Protein AF-W7PQY9-F1 (afdb_monomer)

Mean predicted aligned error: 4.0 Å

Solvent-accessible surface area (backbone atoms only — not comparable to full-atom values): 6663 Å² total; per-residue (Å²): 63,34,59,45,90,79,43,91,59,65,62,54,45,50,51,50,42,50,53,36,43,73,76,68,44,89,75,56,76,51,96,60,82,69,58,74,88,49,49,48,58,50,38,62,77,67,66,49,77,54,47,39,40,24,25,70,43,82,67,60,65,65,48,58,61,48,48,46,38,55,46,25,76,64,34,99,38,57,28,33,30,30,24,49,25,26,67,75,47,37,85,67,34,72,93,42,68,45,41,72,35,28,54,52,61,74,58,18,50,54,46,49,53,53,52,65,72,75,110

Secondary structure (DSSP, 8-state):
-EE-TT-S-THHHHHHHHHHHHTT-------S---GGGHHHHHHHHT-S-EEEE-SS---HHIIIIIHHHHHHH-SS-EEEESHHHHHHGGGSTTSSEEEEES-HHHHHHHHHHHHHH-

Structure (mmCIF, N/CA/C/O backbone):
data_AF-W7PQY9-F1
#
_entry.id   AF-W7PQY9-F1
#
loop_
_atom_site.group_PDB
_atom_site.id
_atom_site.type_symbol
_atom_site.label_atom_id
_atom_site.label_alt_id
_atom_site.label_comp_id
_atom_site.label_asym_id
_atom_site.label_entity_id
_atom_site.label_seq_id
_atom_site.pdbx_PDB_ins_code
_atom_site.Cartn_x
_atom_site.Cartn_y
_atom_site.Cartn_z
_atom_site.occupancy
_atom_site.B_iso_or_equiv
_atom_site.auth_seq_id
_atom_site.auth_comp_id
_atom_site.auth_asym_id
_atom_site.auth_atom_id
_atom_site.pdbx_PDB_model_num
ATOM 1 N N . MET A 1 1 ? -0.380 7.381 2.690 1.00 91.06 1 MET A N 1
ATOM 2 C CA . MET A 1 1 ? -0.075 7.113 1.271 1.00 91.06 1 MET A CA 1
ATOM 3 C C . MET A 1 1 ? 1.294 7.683 0.971 1.00 91.06 1 MET A C 1
ATOM 5 O O . MET A 1 1 ? 1.559 8.811 1.366 1.00 91.06 1 MET A O 1
ATOM 9 N N . SER A 1 2 ? 2.150 6.907 0.312 1.00 91.50 2 SER A N 1
ATOM 10 C CA . SER A 1 2 ? 3.502 7.327 -0.074 1.00 91.50 2 SER A CA 1
ATOM 11 C C . SER A 1 2 ? 3.824 6.841 -1.480 1.00 91.50 2 SER A C 1
ATOM 13 O O . SER A 1 2 ? 3.357 5.775 -1.884 1.00 91.50 2 SER A O 1
ATOM 15 N N . ALA A 1 3 ? 4.639 7.596 -2.212 1.00 90.31 3 ALA A N 1
ATOM 16 C CA . ALA A 1 3 ? 5.233 7.102 -3.449 1.00 90.31 3 ALA A CA 1
ATOM 17 C C . ALA A 1 3 ? 6.366 6.110 -3.143 1.00 90.31 3 ALA A C 1
ATOM 19 O O . ALA A 1 3 ? 6.989 6.184 -2.077 1.00 90.31 3 ALA A O 1
ATOM 20 N N . LEU A 1 4 ? 6.628 5.187 -4.071 1.00 89.25 4 LEU A N 1
ATOM 21 C CA . LEU A 1 4 ? 7.844 4.372 -4.042 1.00 89.25 4 LEU A CA 1
ATOM 22 C C . LEU A 1 4 ? 9.067 5.204 -4.470 1.00 89.25 4 LEU A C 1
ATOM 24 O O . LEU A 1 4 ? 8.909 6.204 -5.172 1.00 89.25 4 LEU A O 1
ATOM 28 N N . PRO A 1 5 ? 10.287 4.823 -4.047 1.00 83.06 5 PRO A N 1
ATOM 29 C CA . PRO A 1 5 ? 11.480 5.649 -4.214 1.00 83.06 5 PRO A CA 1
ATOM 30 C C . PRO A 1 5 ? 11.839 5.951 -5.668 1.00 83.06 5 PRO A C 1
ATOM 32 O O . PRO A 1 5 ? 12.363 7.029 -5.934 1.00 83.06 5 PRO A O 1
ATOM 35 N N . ASP A 1 6 ? 11.586 5.021 -6.596 1.00 79.81 6 ASP A N 1
ATOM 36 C CA . ASP A 1 6 ? 11.901 5.240 -8.005 1.00 79.81 6 ASP A CA 1
ATOM 37 C C . ASP A 1 6 ? 10.724 5.831 -8.780 1.00 79.81 6 ASP A C 1
ATOM 39 O O . ASP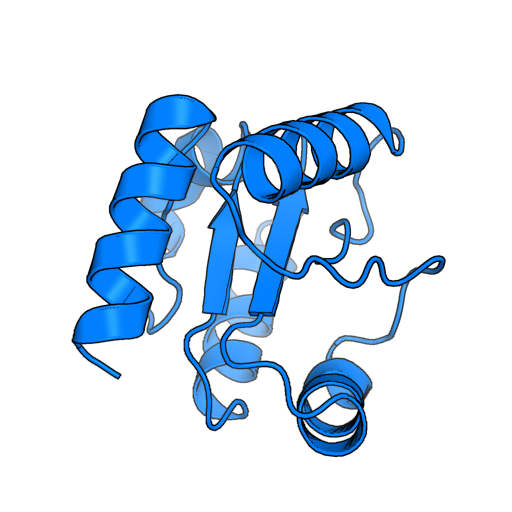 A 1 6 ? 10.807 5.903 -9.997 1.00 79.81 6 ASP A O 1
ATOM 43 N N . ASP A 1 7 ? 9.635 6.277 -8.155 1.00 78.69 7 ASP A N 1
ATOM 44 C CA . ASP A 1 7 ? 8.480 6.812 -8.879 1.00 78.69 7 ASP A CA 1
ATOM 45 C C . ASP A 1 7 ? 8.835 8.090 -9.699 1.00 78.69 7 ASP A C 1
ATOM 47 O O . ASP A 1 7 ? 9.694 8.873 -9.290 1.00 78.69 7 ASP A O 1
ATOM 51 N N . PRO A 1 8 ? 8.297 8.303 -10.926 1.00 72.25 8 PRO A N 1
ATOM 52 C CA . PRO A 1 8 ? 8.696 9.428 -11.787 1.00 72.25 8 PRO A CA 1
ATOM 53 C C . PRO A 1 8 ? 8.113 10.774 -11.394 1.00 72.25 8 PRO A C 1
ATOM 55 O O . PRO A 1 8 ? 8.547 11.789 -11.940 1.00 72.25 8 PRO A O 1
ATOM 58 N N . GLY A 1 9 ? 7.148 10.811 -10.483 1.00 80.62 9 GLY A N 1
ATOM 59 C CA . GLY A 1 9 ? 6.584 12.063 -10.026 1.00 80.62 9 GLY A CA 1
ATOM 60 C C . GLY A 1 9 ? 5.234 11.876 -9.352 1.00 80.62 9 GLY A C 1
ATOM 61 O O . GLY A 1 9 ? 4.535 10.893 -9.576 1.00 80.62 9 GLY A O 1
ATOM 62 N N . PRO A 1 10 ? 4.781 12.883 -8.596 1.00 85.81 10 PRO A N 1
ATOM 63 C CA . PRO A 1 10 ? 3.692 12.724 -7.641 1.00 85.81 10 PRO A CA 1
ATOM 64 C C . PRO A 1 10 ? 2.320 12.481 -8.282 1.00 85.81 10 PRO A C 1
ATOM 66 O O . PRO A 1 10 ? 1.353 12.309 -7.555 1.00 85.81 10 PRO A O 1
ATOM 69 N N . LEU A 1 11 ? 2.191 12.462 -9.614 1.00 88.31 11 LEU A N 1
ATOM 70 C CA . LEU A 1 11 ? 0.909 12.349 -10.310 1.00 88.31 11 LEU A CA 1
ATOM 71 C C . LEU A 1 11 ? 0.084 11.153 -9.824 1.00 88.31 11 LEU A C 1
ATOM 73 O O . LEU A 1 11 ? -1.065 11.331 -9.437 1.00 88.31 11 LEU A O 1
ATOM 77 N N . TRP A 1 12 ? 0.659 9.949 -9.814 1.00 88.69 12 TRP A N 1
ATOM 78 C CA . TRP A 1 12 ? -0.075 8.756 -9.383 1.00 88.69 12 TRP A CA 1
ATOM 79 C C . TRP A 1 12 ? -0.450 8.811 -7.904 1.00 88.69 12 TRP A C 1
ATOM 81 O O . TRP A 1 12 ? -1.569 8.451 -7.545 1.00 88.69 12 TRP A O 1
ATOM 91 N N . LEU A 1 13 ? 0.454 9.311 -7.060 1.00 91.19 13 LEU A N 1
ATOM 92 C CA . LEU A 1 13 ? 0.192 9.523 -5.639 1.00 91.19 13 LEU A CA 1
ATOM 93 C C . LEU A 1 13 ? -0.971 10.504 -5.426 1.00 91.19 13 LEU A C 1
ATOM 95 O O . LEU A 1 13 ? -1.880 10.219 -4.651 1.00 91.19 13 LEU A O 1
ATOM 99 N N . LEU A 1 14 ? -0.965 11.631 -6.140 1.00 92.25 14 LEU A N 1
ATOM 100 C CA . LEU A 1 14 ? -1.991 12.666 -6.054 1.00 92.25 14 LEU A CA 1
ATOM 101 C C . LEU A 1 14 ? -3.332 12.181 -6.604 1.00 92.25 14 LEU A C 1
ATOM 103 O O . LEU A 1 14 ? -4.357 12.440 -5.984 1.00 92.25 14 LEU A O 1
ATOM 107 N N . LEU A 1 15 ? -3.344 11.441 -7.717 1.00 92.88 15 LEU A N 1
ATOM 108 C CA . LEU A 1 15 ? -4.567 10.849 -8.263 1.00 92.88 15 LEU A CA 1
ATOM 109 C C . LEU A 1 15 ? -5.160 9.809 -7.307 1.00 92.88 15 LEU A C 1
ATOM 111 O O . LEU A 1 15 ? -6.362 9.836 -7.049 1.00 92.88 15 LEU A O 1
ATOM 115 N N . ALA A 1 16 ? -4.330 8.928 -6.741 1.00 92.38 16 ALA A N 1
ATOM 116 C CA . ALA A 1 16 ? -4.774 7.943 -5.760 1.00 92.38 16 ALA A CA 1
ATOM 117 C C . ALA A 1 16 ? -5.310 8.604 -4.483 1.00 92.38 16 ALA A C 1
ATOM 119 O O . ALA A 1 16 ? -6.347 8.193 -3.963 1.00 92.38 16 ALA A O 1
ATOM 120 N N . ALA A 1 17 ? -4.641 9.651 -4.000 1.00 93.50 17 ALA A N 1
ATOM 121 C CA . ALA A 1 17 ? -5.083 10.405 -2.836 1.00 93.50 17 ALA A CA 1
ATOM 122 C C . ALA A 1 17 ? -6.375 11.182 -3.096 1.00 93.50 17 ALA A C 1
ATOM 124 O O . ALA A 1 17 ? -7.267 11.164 -2.251 1.00 93.50 17 ALA A O 1
ATOM 125 N N . LEU A 1 18 ? -6.503 11.816 -4.264 1.00 94.00 18 LEU A N 1
ATOM 126 C CA . LEU A 1 18 ? -7.710 12.529 -4.671 1.00 94.00 18 LEU A CA 1
ATOM 127 C C . LEU A 1 18 ? -8.901 11.575 -4.770 1.00 94.00 18 LEU A C 1
ATOM 129 O O . LEU A 1 18 ? -9.935 11.825 -4.158 1.00 94.00 18 LEU A O 1
ATOM 133 N N . ALA A 1 19 ? -8.736 10.456 -5.476 1.00 93.56 19 ALA A N 1
ATOM 134 C CA . ALA A 1 19 ? -9.779 9.446 -5.602 1.00 93.56 19 ALA A CA 1
ATOM 135 C C . ALA A 1 19 ? -10.128 8.825 -4.237 1.00 93.56 19 ALA A C 1
ATOM 137 O O . ALA A 1 19 ? -11.295 8.599 -3.933 1.00 93.56 19 ALA A O 1
ATOM 138 N N . GLY A 1 20 ? -9.131 8.584 -3.378 1.00 93.31 20 GLY A N 1
ATOM 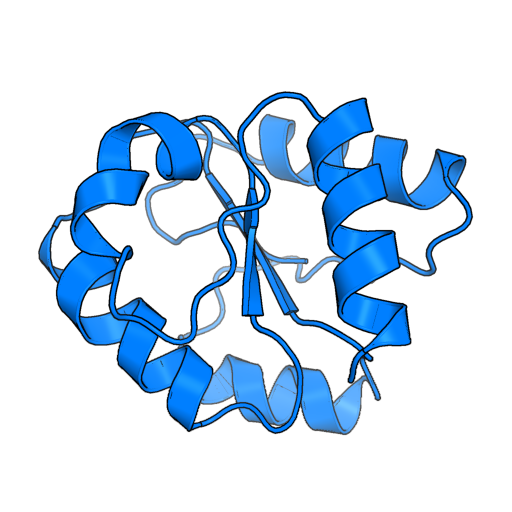139 C CA . GLY A 1 20 ? -9.360 8.095 -2.019 1.00 93.31 20 GLY A CA 1
ATOM 140 C C . GLY A 1 20 ? -10.140 9.094 -1.165 1.00 93.31 20 GLY A C 1
ATOM 141 O O . GLY A 1 20 ? -11.068 8.712 -0.456 1.00 93.31 20 GLY A O 1
ATOM 142 N N . SER A 1 21 ? -9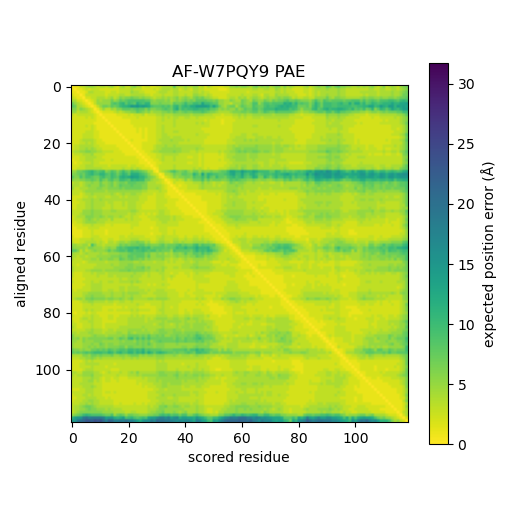.805 10.378 -1.269 1.00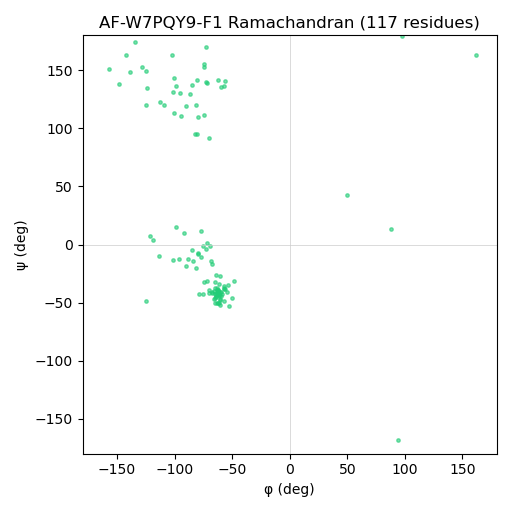 93.62 21 SER A N 1
ATOM 143 C CA . SER A 1 21 ? -10.534 11.455 -0.600 1.00 93.62 21 SER A CA 1
ATOM 144 C C . SER A 1 21 ? -11.988 11.529 -1.075 1.00 93.62 21 SER A C 1
ATOM 146 O O . SER A 1 21 ? -12.887 11.642 -0.247 1.00 93.62 21 SER A O 1
ATOM 148 N N . ASP A 1 22 ? -12.227 11.415 -2.385 1.00 93.38 22 ASP A N 1
ATOM 149 C CA . ASP A 1 22 ? -13.571 11.371 -2.978 1.00 93.38 22 ASP A CA 1
ATOM 150 C C . ASP A 1 22 ? -14.381 10.153 -2.496 1.00 93.38 22 ASP A C 1
ATOM 152 O O . ASP A 1 22 ? -15.547 10.271 -2.124 1.00 93.38 22 ASP A O 1
ATOM 156 N N . ALA A 1 23 ? -13.731 8.994 -2.355 1.00 91.31 23 ALA A N 1
ATOM 157 C CA . ALA A 1 23 ? -14.328 7.782 -1.790 1.00 91.31 23 ALA A CA 1
ATOM 158 C C . ALA A 1 23 ? -14.572 7.844 -0.262 1.00 91.31 23 ALA A C 1
ATOM 160 O O . ALA A 1 23 ? -15.057 6.871 0.326 1.00 91.31 23 ALA A O 1
ATOM 161 N N . GLY A 1 24 ? -14.251 8.967 0.392 1.00 91.69 24 GLY A N 1
ATOM 162 C CA . GLY A 1 24 ? -14.495 9.207 1.815 1.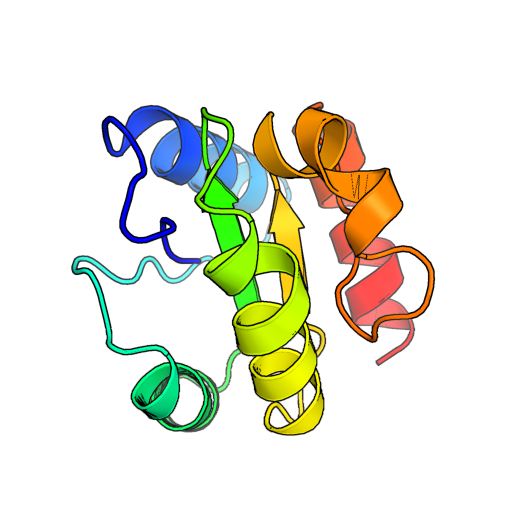00 91.69 24 GLY A CA 1
ATOM 163 C C . GLY A 1 24 ? -13.377 8.742 2.752 1.00 91.69 24 GLY A C 1
ATOM 164 O O . GLY A 1 24 ? -13.591 8.667 3.964 1.00 91.69 24 GLY A O 1
ATOM 165 N N . TYR A 1 25 ? -12.187 8.422 2.235 1.00 92.62 25 TYR A N 1
ATOM 166 C CA . TYR A 1 25 ? -11.036 8.086 3.071 1.00 92.62 25 TYR A CA 1
ATOM 167 C C . TYR A 1 25 ? -10.342 9.332 3.609 1.00 92.62 25 TYR A C 1
ATOM 169 O O . TYR A 1 25 ? -10.106 10.307 2.897 1.00 92.62 25 TYR A O 1
ATOM 177 N N . ARG A 1 26 ? -9.889 9.255 4.863 1.00 92.12 26 ARG A N 1
ATOM 178 C CA . ARG A 1 26 ? -8.943 10.227 5.409 1.00 92.12 26 ARG A CA 1
ATOM 179 C C . ARG A 1 26 ? -7.531 9.880 4.945 1.00 92.12 26 ARG A C 1
ATOM 181 O O . ARG A 1 26 ? -6.851 9.064 5.564 1.00 92.12 26 ARG A O 1
ATOM 188 N N . ILE A 1 27 ? -7.092 10.507 3.859 1.00 92.62 27 ILE A N 1
ATOM 189 C CA . ILE A 1 27 ? -5.756 10.291 3.305 1.00 92.62 27 ILE A CA 1
ATOM 190 C C . ILE A 1 27 ? -4.741 11.218 3.975 1.00 92.62 27 ILE A C 1
ATOM 192 O O . ILE A 1 27 ? -4.933 12.428 4.041 1.00 92.62 27 ILE A O 1
ATOM 196 N N . GLN A 1 28 ? -3.638 10.636 4.443 1.00 92.12 28 GLN A N 1
ATOM 197 C CA . GLN A 1 28 ? -2.430 11.373 4.804 1.00 92.12 28 GLN A CA 1
ATOM 198 C C . GLN A 1 28 ? -1.352 11.058 3.773 1.00 92.12 28 GLN A C 1
ATOM 200 O O . GLN A 1 28 ? -1.012 9.886 3.567 1.00 92.12 28 GLN A O 1
ATOM 205 N N . LEU A 1 29 ? -0.870 12.091 3.090 1.00 90.69 29 LEU A N 1
ATOM 206 C CA . LEU A 1 29 ? 0.254 12.000 2.171 1.00 90.69 29 LEU A CA 1
ATOM 207 C C . LEU A 1 29 ? 1.554 12.141 2.960 1.00 90.69 29 LEU A C 1
ATOM 209 O O . LEU A 1 29 ? 1.639 12.952 3.877 1.00 90.69 29 LEU A O 1
ATOM 213 N N . LEU A 1 30 ? 2.538 11.310 2.631 1.00 87.56 30 LEU A N 1
ATOM 214 C CA . LEU A 1 30 ? 3.898 11.476 3.122 1.00 87.56 30 LEU A CA 1
ATOM 215 C C . LEU A 1 30 ? 4.657 12.271 2.057 1.00 87.56 30 LEU A C 1
ATOM 217 O O . LEU A 1 30 ? 4.878 11.775 0.954 1.00 87.56 30 LEU A O 1
ATOM 221 N N . ASP A 1 31 ? 4.997 13.518 2.384 1.00 71.62 31 ASP A N 1
ATOM 222 C CA . ASP A 1 31 ? 5.492 14.524 1.430 1.00 71.62 31 ASP A CA 1
ATOM 223 C C . ASP A 1 31 ? 6.932 14.266 0.937 1.00 71.62 31 ASP A C 1
ATOM 225 O O . ASP A 1 31 ? 7.441 14.987 0.079 1.00 71.62 31 ASP A O 1
ATOM 229 N N . GLY A 1 32 ? 7.603 13.233 1.458 1.00 71.19 32 GLY A N 1
ATOM 230 C CA . GLY A 1 32 ? 8.975 12.871 1.106 1.00 71.19 32 GLY A CA 1
ATOM 231 C C . GLY A 1 32 ? 9.196 11.361 1.044 1.00 71.19 32 GLY A C 1
ATOM 232 O O . GLY A 1 32 ? 8.412 10.574 1.575 1.00 71.19 32 GLY A O 1
ATOM 233 N N . THR A 1 33 ? 10.294 10.951 0.402 1.00 67.38 33 THR A N 1
ATOM 234 C CA . THR A 1 33 ? 10.729 9.550 0.367 1.00 67.38 33 THR A CA 1
ATOM 235 C C . THR A 1 33 ? 11.224 9.142 1.751 1.00 67.38 33 THR A C 1
ATOM 237 O O . THR A 1 33 ? 12.393 9.343 2.087 1.00 67.38 33 THR A O 1
ATOM 240 N N . LEU A 1 34 ? 10.329 8.600 2.574 1.00 74.88 34 LEU A N 1
ATOM 241 C CA . LEU A 1 34 ? 10.709 8.014 3.853 1.00 74.88 34 LEU A CA 1
ATOM 242 C C . LEU A 1 34 ? 11.450 6.692 3.618 1.00 74.88 34 LEU A C 1
ATOM 244 O O . LEU A 1 34 ? 11.034 5.894 2.770 1.00 74.88 34 LEU A O 1
ATOM 248 N N . PRO A 1 35 ? 12.526 6.422 4.373 1.00 83.75 35 PRO A N 1
ATOM 249 C CA . PRO A 1 35 ? 13.114 5.096 4.411 1.00 83.75 35 PRO A CA 1
ATOM 250 C C . PRO A 1 35 ? 12.060 4.065 4.815 1.00 83.75 35 PRO A C 1
ATOM 252 O O . PRO A 1 35 ? 11.266 4.298 5.726 1.00 83.75 35 PRO A O 1
ATOM 255 N N . PHE A 1 36 ? 12.084 2.889 4.185 1.00 84.06 36 PHE A N 1
ATOM 256 C CA . PHE A 1 36 ? 11.124 1.821 4.483 1.00 84.06 36 PHE A CA 1
ATOM 257 C C . PHE A 1 36 ? 11.067 1.459 5.973 1.00 84.06 36 PHE A C 1
ATOM 259 O O . PHE A 1 36 ? 9.989 1.198 6.490 1.00 84.06 36 PHE A O 1
ATOM 266 N N . GLY A 1 37 ? 12.203 1.513 6.676 1.00 85.56 37 GLY A N 1
ATOM 267 C CA . GLY A 1 37 ? 12.267 1.245 8.116 1.00 85.56 37 GLY A CA 1
ATOM 268 C C . GLY A 1 37 ? 11.558 2.280 9.001 1.00 85.56 37 GLY A C 1
ATOM 269 O O . GLY A 1 37 ? 11.280 1.984 10.156 1.00 85.56 37 GLY A O 1
ATOM 270 N N . GLU A 1 38 ? 11.241 3.470 8.485 1.00 88.00 38 GLU A N 1
ATOM 271 C CA . GLU A 1 38 ? 10.527 4.523 9.224 1.00 88.00 38 GLU A CA 1
ATOM 272 C C . GLU A 1 38 ? 9.016 4.514 8.953 1.00 88.00 38 GLU A C 1
ATOM 274 O O . GLU A 1 38 ? 8.248 5.146 9.682 1.00 88.00 38 GLU A O 1
ATOM 279 N N . LEU A 1 39 ? 8.561 3.775 7.934 1.00 89.50 39 LEU A N 1
ATOM 280 C CA . LEU A 1 39 ? 7.141 3.673 7.595 1.00 89.50 39 LEU A CA 1
ATOM 281 C C . LEU A 1 39 ? 6.293 3.056 8.720 1.00 89.50 39 LEU A C 1
ATOM 283 O O . LEU A 1 39 ? 5.216 3.603 8.964 1.00 89.50 39 LEU A O 1
ATOM 287 N N . PRO A 1 40 ? 6.736 2.009 9.449 1.00 91.19 40 PRO A N 1
ATOM 288 C CA . PRO A 1 40 ? 5.985 1.503 10.598 1.00 91.19 40 PRO A CA 1
ATOM 289 C C . PRO A 1 40 ? 5.784 2.559 11.687 1.00 91.19 40 PRO A C 1
ATOM 291 O O . PRO A 1 40 ? 4.663 2.771 12.146 1.00 91.19 40 PRO A O 1
ATOM 294 N N . LEU A 1 41 ? 6.838 3.314 12.014 1.00 90.38 41 LEU A N 1
ATOM 295 C CA . LEU A 1 41 ? 6.750 4.409 12.979 1.00 90.38 41 LEU A CA 1
ATOM 296 C C . LEU A 1 41 ? 5.777 5.497 12.501 1.00 90.38 41 LEU A C 1
ATOM 298 O O . LEU A 1 41 ? 4.975 6.002 13.285 1.00 90.38 41 LEU A O 1
ATOM 302 N N . ALA A 1 42 ? 5.815 5.852 11.214 1.00 89.50 42 ALA A N 1
ATOM 303 C CA . ALA A 1 42 ? 4.879 6.813 10.640 1.00 89.50 42 ALA A CA 1
ATOM 304 C C . ALA A 1 42 ? 3.424 6.322 10.740 1.00 89.50 42 ALA A C 1
ATOM 306 O O . ALA A 1 42 ? 2.554 7.089 11.151 1.00 89.50 42 ALA A O 1
ATOM 307 N N . VAL A 1 43 ? 3.152 5.051 10.427 1.00 91.69 43 VAL A N 1
ATOM 308 C CA . VAL A 1 43 ? 1.816 4.449 10.584 1.00 91.69 43 VAL A CA 1
ATOM 309 C C . VAL A 1 43 ? 1.328 4.562 12.022 1.00 91.69 43 VAL A C 1
ATOM 311 O O . VAL A 1 43 ? 0.208 5.028 12.245 1.00 91.69 43 VAL A O 1
ATOM 314 N N . GLU A 1 44 ? 2.173 4.194 12.983 1.00 91.88 44 GLU A N 1
ATOM 315 C CA . GLU A 1 44 ? 1.846 4.225 14.407 1.00 91.88 44 GLU A CA 1
ATOM 316 C C . GLU A 1 44 ? 1.535 5.655 14.877 1.00 91.88 44 GLU A C 1
ATOM 318 O O . GLU A 1 44 ? 0.480 5.920 15.462 1.00 91.88 44 GLU A O 1
ATOM 323 N N . ARG A 1 45 ? 2.412 6.621 14.561 1.00 91.19 45 ARG A N 1
ATOM 324 C CA . ARG A 1 45 ? 2.249 8.024 14.985 1.00 91.19 45 ARG A CA 1
ATOM 325 C C . ARG A 1 45 ? 1.018 8.678 14.370 1.00 91.19 45 ARG A C 1
ATOM 327 O O . ARG A 1 45 ? 0.354 9.474 15.034 1.00 91.19 45 ARG A O 1
ATOM 334 N N . LEU A 1 46 ? 0.727 8.358 13.112 1.00 90.75 46 LEU A N 1
ATOM 335 C CA . LEU A 1 46 ? -0.405 8.913 12.375 1.00 90.75 46 LEU A CA 1
ATOM 336 C C . LEU A 1 46 ? -1.710 8.147 12.633 1.00 90.75 46 LEU A C 1
ATOM 338 O O . LEU A 1 46 ? -2.761 8.588 12.159 1.00 90.75 46 LEU A O 1
ATOM 342 N N . LYS A 1 47 ? -1.649 7.036 13.388 1.00 90.25 47 LYS A N 1
ATOM 343 C CA . LYS A 1 47 ? -2.763 6.114 13.659 1.00 90.25 47 LYS A CA 1
ATOM 344 C C . LYS A 1 47 ? -3.484 5.704 12.374 1.00 90.25 47 LYS A C 1
ATOM 346 O O . LYS A 1 47 ? -4.713 5.733 12.297 1.00 90.25 47 LYS A O 1
ATOM 351 N N . ALA A 1 48 ? -2.706 5.411 11.334 1.00 92.38 48 ALA A N 1
ATOM 352 C CA . ALA A 1 48 ? -3.247 5.039 10.036 1.00 92.38 48 ALA A CA 1
ATOM 353 C C . ALA A 1 48 ? -3.826 3.620 10.092 1.00 92.38 48 ALA A C 1
ATOM 355 O O . ALA A 1 48 ? -3.218 2.740 10.682 1.00 92.38 48 ALA A O 1
ATOM 356 N N . SER A 1 49 ? -4.975 3.386 9.453 1.00 93.31 49 SER A N 1
ATOM 357 C CA . SER A 1 49 ? -5.595 2.049 9.385 1.00 93.31 49 SER A CA 1
ATOM 358 C C . SER A 1 49 ? -5.035 1.168 8.265 1.00 93.31 49 SER A C 1
ATOM 360 O O . SER A 1 49 ? -5.301 -0.025 8.233 1.00 93.31 49 SER A O 1
ATOM 362 N N . ALA A 1 50 ? -4.304 1.756 7.318 1.00 93.88 50 ALA A N 1
ATOM 363 C CA . ALA A 1 50 ? -3.608 1.052 6.249 1.00 93.88 50 ALA A CA 1
ATOM 364 C C . ALA A 1 50 ? -2.463 1.917 5.718 1.00 93.88 50 ALA A C 1
ATOM 366 O O . ALA A 1 50 ? -2.554 3.152 5.693 1.00 93.88 50 ALA A O 1
ATOM 367 N N . MET A 1 51 ? -1.416 1.263 5.224 1.00 94.25 51 MET A N 1
ATOM 368 C CA . MET A 1 51 ? -0.369 1.901 4.433 1.00 94.25 51 MET A CA 1
ATOM 369 C C . MET A 1 51 ? -0.617 1.585 2.960 1.00 94.25 51 MET A C 1
ATOM 371 O O . MET A 1 51 ? -0.828 0.436 2.597 1.00 94.25 51 MET A O 1
ATOM 375 N N . VAL A 1 52 ? -0.582 2.599 2.095 1.00 93.81 52 VAL A N 1
ATOM 376 C CA . VAL A 1 52 ? -0.712 2.409 0.644 1.00 93.81 52 VAL A CA 1
ATOM 377 C C . VAL A 1 52 ? 0.491 3.033 -0.043 1.00 93.81 52 VAL A C 1
ATOM 379 O O . VAL A 1 52 ? 0.731 4.239 0.095 1.00 93.81 52 VAL A O 1
ATOM 382 N N . LEU A 1 53 ? 1.229 2.197 -0.767 1.00 93.25 53 LEU A N 1
ATOM 383 C CA . LEU A 1 53 ? 2.365 2.574 -1.594 1.00 93.25 53 LEU A CA 1
ATOM 384 C C . LEU A 1 53 ? 1.926 2.681 -3.049 1.00 93.25 53 LEU A C 1
ATOM 386 O O . LEU A 1 53 ? 1.181 1.836 -3.546 1.00 93.25 53 LEU A O 1
ATOM 390 N N . VAL A 1 54 ? 2.381 3.731 -3.725 1.00 92.19 54 VAL A N 1
ATOM 391 C CA . VAL A 1 54 ? 1.960 4.050 -5.089 1.00 92.19 54 VAL A CA 1
ATOM 392 C C . VAL A 1 54 ? 3.174 4.151 -6.006 1.00 92.19 54 VAL A C 1
ATOM 394 O O . VAL A 1 54 ? 4.158 4.795 -5.644 1.00 92.19 54 VAL A O 1
ATOM 397 N N . SER A 1 55 ? 3.112 3.542 -7.195 1.00 90.69 55 SER A N 1
ATOM 398 C CA . SER A 1 55 ? 4.066 3.849 -8.271 1.00 90.69 55 SER A CA 1
ATOM 399 C C . SER A 1 55 ? 3.478 3.711 -9.672 1.00 90.69 55 SER A C 1
ATOM 401 O O . SER A 1 55 ? 2.762 2.758 -9.995 1.00 90.69 55 SER A O 1
ATOM 403 N N . GLY A 1 56 ? 3.833 4.678 -10.517 1.00 88.25 56 GLY A N 1
ATOM 404 C CA . GLY A 1 56 ? 3.521 4.766 -11.936 1.00 88.25 56 GLY A CA 1
ATOM 405 C C . GLY A 1 56 ? 4.401 3.916 -12.848 1.00 88.25 56 GLY A C 1
ATOM 406 O O . GLY A 1 56 ? 4.127 3.850 -14.047 1.00 88.25 56 GLY A O 1
ATOM 407 N N . ARG A 1 57 ? 5.458 3.281 -12.327 1.00 86.38 57 ARG A N 1
ATOM 408 C CA . ARG A 1 57 ? 6.424 2.523 -13.135 1.00 86.38 57 ARG A CA 1
ATOM 409 C C . ARG A 1 57 ? 6.762 1.165 -12.529 1.00 86.38 57 ARG A C 1
ATOM 411 O O . ARG A 1 57 ? 6.349 0.814 -11.431 1.00 86.38 57 ARG A O 1
ATOM 418 N N . ALA A 1 58 ? 7.537 0.380 -13.270 1.00 83.12 58 ALA A N 1
ATOM 419 C CA . ALA A 1 58 ? 8.146 -0.821 -12.724 1.00 83.12 58 ALA A CA 1
ATOM 420 C C . ALA A 1 58 ? 9.310 -0.431 -11.801 1.00 83.12 58 ALA A C 1
ATOM 422 O O . ALA A 1 58 ? 10.334 0.059 -12.276 1.00 83.12 58 ALA A O 1
ATOM 423 N N . GLU A 1 59 ? 9.161 -0.661 -10.501 1.00 86.75 59 GLU A N 1
ATOM 424 C CA . GLU A 1 59 ? 10.246 -0.487 -9.533 1.00 86.75 59 GLU A CA 1
ATOM 425 C C . GLU A 1 59 ? 11.302 -1.601 -9.649 1.00 86.75 59 GLU A C 1
ATOM 427 O O . GLU A 1 59 ? 11.112 -2.627 -10.329 1.00 86.75 59 GLU A O 1
ATOM 432 N N . ARG A 1 60 ? 12.425 -1.408 -8.946 1.00 88.19 60 ARG A N 1
ATOM 433 C CA . ARG A 1 60 ? 13.512 -2.391 -8.852 1.00 88.19 60 ARG A CA 1
ATOM 434 C C . ARG A 1 60 ? 13.018 -3.742 -8.298 1.00 88.19 60 ARG A C 1
ATOM 436 O O . ARG A 1 60 ? 12.316 -3.762 -7.286 1.00 88.19 60 ARG A O 1
ATOM 443 N N . PRO A 1 61 ? 13.432 -4.883 -8.885 1.00 86.25 61 PRO A N 1
ATOM 444 C CA . PRO A 1 61 ? 13.009 -6.209 -8.426 1.00 86.25 61 PRO A CA 1
ATOM 445 C C . PRO A 1 61 ? 13.332 -6.490 -6.955 1.00 86.25 61 PRO A C 1
ATOM 447 O O . PRO A 1 61 ? 12.516 -7.089 -6.264 1.00 86.25 61 PRO A O 1
ATOM 450 N N . ASP A 1 62 ? 14.488 -6.036 -6.455 1.00 89.00 62 ASP A N 1
ATOM 451 C CA . ASP A 1 62 ? 14.866 -6.198 -5.044 1.00 89.00 62 ASP A CA 1
ATOM 452 C C . ASP A 1 62 ? 13.916 -5.470 -4.086 1.00 89.00 62 ASP A C 1
ATOM 454 O O . ASP A 1 62 ? 13.605 -5.989 -3.013 1.00 89.00 62 ASP A O 1
ATOM 458 N N . LEU A 1 63 ? 13.428 -4.287 -4.475 1.00 89.25 63 LEU A N 1
ATOM 459 C CA . LEU A 1 63 ? 12.454 -3.542 -3.683 1.00 89.25 63 LEU A CA 1
ATOM 460 C C . LEU A 1 63 ? 11.159 -4.345 -3.575 1.00 89.25 63 LEU A C 1
ATOM 462 O O . LEU A 1 63 ? 10.683 -4.607 -2.473 1.00 89.25 63 LEU A O 1
ATOM 466 N N . ILE A 1 64 ? 10.641 -4.808 -4.713 1.00 90.56 64 ILE A N 1
ATOM 467 C CA . ILE A 1 64 ? 9.386 -5.557 -4.760 1.00 90.56 64 ILE A CA 1
ATOM 468 C C . ILE A 1 64 ? 9.497 -6.893 -4.025 1.00 90.56 64 ILE A C 1
ATOM 470 O O . ILE A 1 64 ? 8.657 -7.195 -3.195 1.00 90.56 64 ILE A O 1
ATOM 474 N N . ARG A 1 65 ? 10.523 -7.699 -4.307 1.00 90.44 65 ARG A N 1
ATOM 475 C CA . ARG A 1 65 ? 10.597 -9.092 -3.832 1.00 90.44 65 ARG A CA 1
ATOM 476 C C . ARG A 1 65 ? 11.084 -9.232 -2.396 1.00 90.44 65 ARG A C 1
ATOM 478 O O . ARG A 1 65 ? 10.913 -10.289 -1.801 1.00 90.44 65 ARG A O 1
ATOM 485 N N . ARG A 1 66 ? 11.769 -8.218 -1.856 1.00 90.31 66 ARG A N 1
ATOM 486 C CA . ARG A 1 66 ? 12.388 -8.295 -0.522 1.00 90.31 66 ARG A CA 1
ATOM 487 C C . ARG A 1 66 ? 11.937 -7.182 0.403 1.00 90.31 66 ARG A C 1
ATOM 489 O O . ARG A 1 66 ? 11.606 -7.473 1.544 1.00 90.31 66 ARG A O 1
ATOM 496 N N . GLN A 1 67 ? 11.953 -5.928 -0.046 1.00 90.75 67 GLN A N 1
ATOM 497 C CA . GLN A 1 67 ? 11.663 -4.802 0.849 1.00 90.75 67 GLN A CA 1
ATOM 498 C C . GLN A 1 67 ? 10.169 -4.688 1.160 1.00 90.75 67 GLN A C 1
ATOM 500 O O . GLN A 1 67 ? 9.828 -4.515 2.325 1.00 90.75 67 GLN A O 1
ATOM 505 N N . LEU A 1 68 ? 9.284 -4.846 0.165 1.00 92.25 68 LEU A N 1
ATOM 506 C CA . LEU A 1 68 ? 7.837 -4.759 0.401 1.00 92.25 68 LEU A CA 1
ATOM 507 C C . LEU A 1 68 ? 7.293 -5.885 1.297 1.00 92.25 68 LEU A C 1
ATOM 509 O O . LEU A 1 68 ? 6.591 -5.553 2.248 1.00 92.25 68 LEU A O 1
ATOM 513 N N . PRO A 1 69 ? 7.633 -7.175 1.086 1.00 92.81 69 PRO A N 1
ATOM 514 C CA . PRO A 1 69 ? 7.158 -8.244 1.962 1.00 92.81 69 PRO A CA 1
ATOM 515 C C . PRO A 1 69 ? 7.661 -8.076 3.396 1.00 92.81 69 PRO A C 1
ATOM 517 O O . PRO A 1 69 ? 6.883 -8.197 4.334 1.00 92.81 69 PRO A O 1
ATOM 520 N N . ARG A 1 70 ? 8.935 -7.696 3.570 1.00 92.81 70 ARG A N 1
ATOM 521 C CA . ARG A 1 70 ? 9.496 -7.407 4.898 1.00 92.81 70 ARG A CA 1
ATOM 522 C C . ARG A 1 70 ? 8.808 -6.230 5.579 1.00 92.81 70 ARG A C 1
ATOM 524 O O . ARG A 1 70 ? 8.605 -6.276 6.782 1.00 92.81 70 ARG A O 1
ATOM 531 N N . LEU A 1 71 ? 8.467 -5.177 4.832 1.00 92.19 71 LEU A N 1
ATOM 532 C CA . LEU A 1 71 ? 7.701 -4.061 5.381 1.00 92.19 71 LEU A CA 1
ATOM 533 C C . LEU A 1 71 ? 6.303 -4.523 5.809 1.00 92.19 71 LEU A C 1
ATOM 535 O O . LEU A 1 71 ? 5.856 -4.133 6.880 1.00 92.19 71 LEU A O 1
ATOM 539 N N . ALA A 1 72 ? 5.621 -5.331 4.993 1.00 92.25 72 ALA A N 1
ATOM 540 C CA . ALA A 1 72 ? 4.296 -5.846 5.330 1.00 92.25 72 ALA A CA 1
ATOM 541 C C . ALA A 1 72 ? 4.320 -6.659 6.633 1.00 92.25 72 ALA A C 1
ATOM 543 O O . ALA A 1 72 ? 3.471 -6.449 7.485 1.00 92.25 72 ALA A O 1
ATOM 544 N N . GLU A 1 73 ? 5.335 -7.505 6.829 1.00 92.12 73 GLU A N 1
ATOM 545 C CA . GLU A 1 73 ? 5.531 -8.266 8.075 1.00 92.12 73 GLU A CA 1
ATOM 546 C C . GLU A 1 73 ? 5.808 -7.380 9.304 1.00 92.12 73 GLU A C 1
ATOM 548 O O . GLU A 1 73 ? 5.556 -7.795 10.432 1.00 92.12 73 GLU A O 1
ATOM 553 N N . GLN A 1 74 ? 6.360 -6.180 9.104 1.00 91.38 74 GLN A N 1
ATOM 554 C CA . GLN A 1 74 ? 6.670 -5.220 10.170 1.00 91.38 74 GLN A CA 1
ATOM 555 C C . GLN A 1 74 ? 5.509 -4.278 10.502 1.00 91.38 74 GLN A C 1
ATOM 557 O O . GLN A 1 74 ? 5.593 -3.535 11.479 1.00 91.38 74 GLN A O 1
ATOM 562 N N . LEU A 1 75 ? 4.472 -4.241 9.666 1.00 91.31 75 LEU A N 1
ATOM 563 C CA . LEU A 1 75 ? 3.330 -3.359 9.838 1.00 91.31 75 LEU A CA 1
ATOM 564 C C . LEU A 1 75 ? 2.204 -4.087 10.569 1.00 91.31 75 LEU A C 1
ATOM 566 O O . LEU A 1 75 ? 1.748 -5.136 10.133 1.00 91.31 75 LEU A O 1
ATOM 570 N N . ASP A 1 76 ? 1.665 -3.454 11.610 1.00 88.94 76 ASP A N 1
ATOM 571 C CA . ASP A 1 76 ? 0.449 -3.926 12.292 1.00 88.94 76 ASP A CA 1
ATOM 572 C C . ASP A 1 76 ? -0.835 -3.655 11.484 1.00 88.94 76 ASP A C 1
ATOM 574 O O . ASP A 1 76 ? -1.943 -3.960 11.922 1.00 88.94 76 ASP A O 1
ATOM 578 N N . VAL A 1 77 ? -0.705 -3.027 10.314 1.00 92.69 77 VAL A N 1
ATOM 579 C CA . VAL A 1 77 ? -1.815 -2.626 9.449 1.00 92.69 77 VAL A CA 1
ATOM 580 C C . VAL A 1 77 ? -1.580 -3.138 8.035 1.00 92.69 77 VAL A C 1
ATOM 582 O O . VAL A 1 77 ? -0.429 -3.250 7.607 1.00 92.69 77 VAL A O 1
ATOM 585 N N . PRO A 1 78 ? -2.645 -3.384 7.259 1.00 93.75 78 PRO A N 1
ATOM 586 C CA . PRO A 1 78 ? -2.493 -3.879 5.903 1.00 93.75 78 PRO A CA 1
ATOM 587 C C . PRO A 1 78 ? -1.683 -2.923 5.014 1.00 93.75 78 PRO A C 1
ATOM 589 O O . PRO A 1 78 ? -1.907 -1.703 4.998 1.00 93.75 78 PRO A O 1
ATOM 592 N N . LEU A 1 79 ? -0.761 -3.503 4.238 1.00 94.44 79 LEU A N 1
ATOM 593 C CA . LEU A 1 79 ? 0.048 -2.809 3.240 1.00 94.44 79 LEU A CA 1
ATOM 594 C C . LEU A 1 79 ? -0.523 -3.040 1.839 1.00 94.44 79 LEU A C 1
ATOM 596 O O . LEU A 1 79 ? -0.461 -4.146 1.317 1.00 94.44 79 LEU A O 1
ATOM 600 N N . GLY A 1 80 ? -1.030 -1.983 1.210 1.00 94.12 80 GLY A N 1
ATOM 601 C CA . GLY A 1 80 ? -1.533 -2.001 -0.161 1.00 94.12 80 GLY A CA 1
ATOM 602 C C . GLY A 1 80 ? -0.540 -1.432 -1.175 1.00 94.12 80 GLY A C 1
ATOM 603 O O . GLY A 1 80 ? 0.124 -0.427 -0.917 1.00 94.12 80 GLY A O 1
ATOM 604 N N . LEU A 1 81 ? -0.495 -2.024 -2.366 1.00 94.06 81 LEU A N 1
ATOM 605 C CA . LEU A 1 81 ? 0.254 -1.539 -3.520 1.00 94.06 81 LEU A CA 1
ATOM 606 C C . LEU A 1 81 ? -0.708 -1.086 -4.628 1.00 94.06 81 LEU A C 1
ATOM 608 O O . LEU A 1 81 ? -1.529 -1.869 -5.108 1.00 94.06 81 LEU A O 1
ATOM 612 N N . CYS A 1 82 ? -0.590 0.175 -5.044 1.00 93.38 82 CYS A N 1
ATOM 613 C CA . CYS A 1 82 ? -1.467 0.823 -6.019 1.00 93.38 82 CYS A CA 1
ATOM 614 C C . CYS A 1 82 ? -0.678 1.407 -7.204 1.00 93.38 82 CYS A C 1
ATOM 616 O O . CYS A 1 82 ? 0.460 1.858 -7.068 1.00 93.38 82 CYS A O 1
ATOM 618 N N . GLY A 1 83 ? -1.308 1.427 -8.374 1.00 91.88 83 GLY A N 1
ATOM 619 C CA . GLY A 1 83 ? -0.752 1.951 -9.615 1.00 91.88 83 GLY A CA 1
ATOM 620 C C . GLY A 1 83 ? -0.148 0.871 -10.521 1.00 91.88 83 GLY A C 1
ATOM 621 O O . GLY A 1 83 ? -0.156 -0.318 -10.182 1.00 91.88 83 GLY A O 1
ATOM 622 N N . PRO A 1 84 ? 0.380 1.267 -11.696 1.00 90.25 84 PRO A N 1
ATOM 623 C CA . PRO A 1 84 ? 0.956 0.370 -12.697 1.00 90.25 84 PRO A CA 1
ATOM 624 C C . PRO A 1 84 ? 1.947 -0.654 -12.140 1.00 90.25 84 PRO A C 1
ATOM 626 O O . PRO A 1 84 ? 2.005 -1.775 -12.646 1.00 90.25 84 PRO A O 1
ATOM 629 N N . VAL A 1 85 ? 2.687 -0.315 -11.080 1.00 90.81 85 VAL A N 1
ATOM 630 C CA . VAL A 1 85 ? 3.590 -1.247 -10.391 1.00 90.81 85 VAL A CA 1
ATOM 631 C C . VAL A 1 85 ? 2.884 -2.529 -9.932 1.00 90.81 85 VAL A C 1
ATOM 633 O O . VAL A 1 85 ? 3.425 -3.615 -10.134 1.00 90.81 85 VAL A O 1
ATOM 636 N N . ALA A 1 86 ? 1.657 -2.439 -9.407 1.00 89.88 86 ALA A N 1
ATOM 637 C CA . ALA A 1 86 ? 0.893 -3.590 -8.925 1.00 89.88 86 ALA A CA 1
ATOM 638 C C . ALA A 1 86 ? 0.532 -4.549 -10.067 1.00 89.88 86 ALA A C 1
ATOM 640 O O . ALA A 1 86 ? 0.505 -5.762 -9.882 1.00 89.88 86 ALA A O 1
ATOM 641 N N . ARG A 1 87 ? 0.319 -4.016 -11.275 1.00 88.44 87 ARG A N 1
ATOM 642 C CA . ARG A 1 87 ? 0.064 -4.808 -12.483 1.00 88.44 87 ARG A CA 1
ATOM 643 C C . ARG A 1 87 ? 1.349 -5.393 -13.072 1.00 88.44 87 ARG A C 1
ATOM 645 O O . ARG A 1 87 ? 1.363 -6.548 -13.478 1.00 88.44 87 ARG A O 1
ATOM 652 N N . ILE A 1 88 ? 2.431 -4.612 -13.122 1.00 88.56 88 ILE A N 1
ATOM 653 C CA . ILE A 1 88 ? 3.703 -5.017 -13.751 1.00 88.56 88 ILE A CA 1
ATOM 654 C C . ILE A 1 88 ? 4.473 -6.026 -12.886 1.00 88.56 88 ILE A C 1
ATOM 656 O O . ILE A 1 88 ? 5.210 -6.863 -13.409 1.00 88.56 88 ILE A O 1
ATOM 660 N N . ARG A 1 89 ? 4.344 -5.921 -11.561 1.00 87.06 89 ARG A N 1
ATOM 661 C CA . ARG A 1 89 ? 5.113 -6.696 -10.581 1.00 87.06 89 ARG A CA 1
ATOM 662 C C . ARG A 1 89 ? 4.245 -7.540 -9.650 1.00 87.06 89 ARG A C 1
ATOM 664 O O . ARG A 1 89 ? 4.775 -8.153 -8.733 1.00 87.06 89 ARG A O 1
ATOM 671 N N . GLY A 1 90 ? 2.938 -7.620 -9.895 1.00 84.25 90 GLY A N 1
ATOM 672 C CA . GLY A 1 90 ? 2.015 -8.376 -9.047 1.00 84.25 90 GLY A CA 1
ATOM 673 C C . GLY A 1 90 ? 2.383 -9.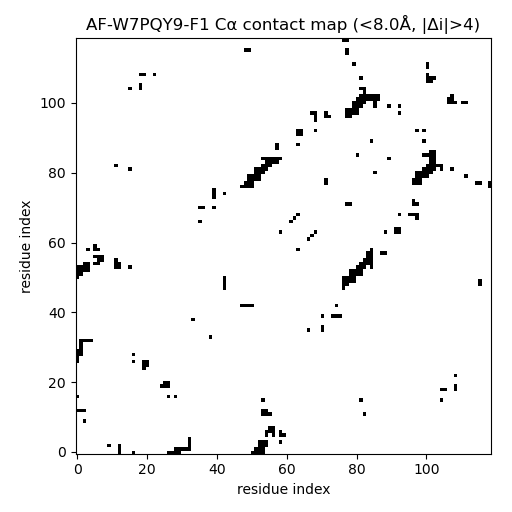854 -8.900 1.00 84.25 90 GLY A C 1
ATOM 674 O O . GLY A 1 90 ? 2.274 -10.401 -7.810 1.00 84.25 90 GLY A O 1
ATOM 675 N N . SER A 1 91 ? 2.918 -10.485 -9.952 1.00 87.38 91 SER A N 1
ATOM 676 C CA . SER A 1 91 ? 3.371 -11.884 -9.900 1.00 87.38 91 SER A CA 1
ATOM 677 C C . SER A 1 91 ? 4.481 -12.135 -8.877 1.00 87.38 91 SER A C 1
ATOM 679 O O . SER A 1 91 ? 4.604 -13.242 -8.370 1.00 87.38 91 SER A O 1
ATOM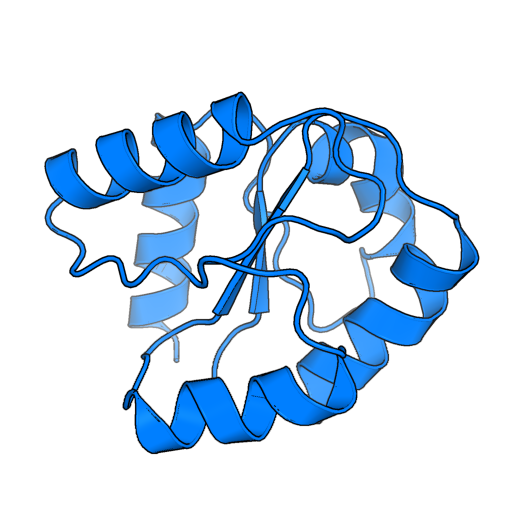 681 N N . ASP A 1 92 ? 5.287 -11.116 -8.573 1.00 87.25 92 ASP A N 1
ATOM 682 C CA . ASP A 1 92 ? 6.391 -11.214 -7.617 1.00 87.25 92 ASP A CA 1
ATOM 683 C C . ASP A 1 92 ? 5.917 -11.114 -6.153 1.00 87.25 92 ASP A C 1
ATOM 685 O O . ASP A 1 9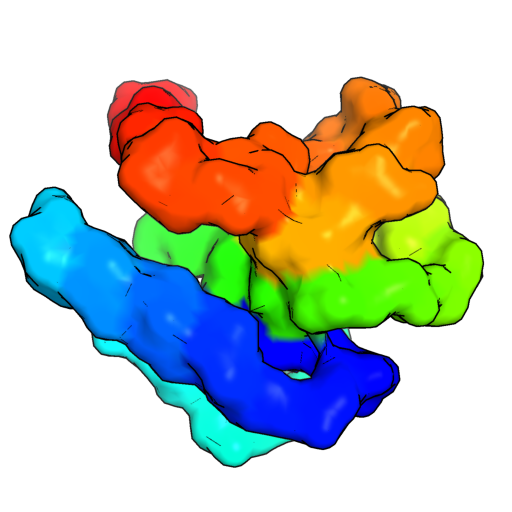2 ? 6.720 -11.313 -5.243 1.00 87.25 92 ASP A O 1
ATOM 689 N N . LEU A 1 93 ? 4.639 -10.783 -5.929 1.00 87.88 93 LEU A N 1
ATOM 690 C CA . LE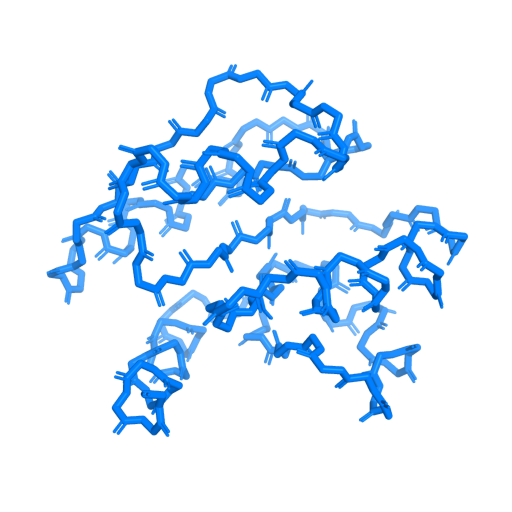U A 1 93 ? 4.044 -10.504 -4.617 1.00 87.88 93 LEU A CA 1
ATOM 691 C C . LEU A 1 93 ? 2.900 -11.463 -4.246 1.00 87.88 93 LEU A C 1
ATOM 693 O O . LEU A 1 93 ? 2.299 -11.287 -3.191 1.00 87.88 93 LEU A O 1
ATOM 697 N N . VAL A 1 94 ? 2.608 -12.470 -5.079 1.00 82.94 94 VAL A N 1
ATOM 698 C CA . VAL A 1 94 ? 1.455 -13.384 -4.915 1.00 82.94 94 VAL A CA 1
ATOM 699 C C . VAL A 1 94 ? 1.442 -14.090 -3.557 1.00 82.94 94 VAL A C 1
ATOM 701 O O . VAL A 1 94 ? 0.380 -14.221 -2.961 1.00 82.94 94 VAL A O 1
ATOM 704 N N . ASP A 1 95 ? 2.609 -14.487 -3.050 1.00 84.00 95 ASP A N 1
ATOM 705 C CA . ASP A 1 95 ? 2.746 -15.191 -1.766 1.00 84.00 95 ASP A CA 1
ATOM 706 C C . ASP A 1 95 ? 3.150 -14.259 -0.608 1.00 84.00 95 ASP A C 1
ATOM 708 O O . ASP A 1 95 ? 3.627 -14.710 0.433 1.00 84.00 95 ASP A O 1
ATOM 712 N N . SER A 1 96 ? 3.022 -12.942 -0.792 1.00 89.88 96 SER A N 1
ATOM 713 C CA . SER A 1 96 ? 3.393 -11.946 0.215 1.00 89.88 96 SER A CA 1
ATOM 714 C C . SER A 1 96 ? 2.175 -11.383 0.944 1.00 89.88 96 SER A C 1
ATOM 716 O O . SER A 1 96 ? 1.057 -11.437 0.444 1.00 89.88 96 SER A O 1
ATOM 718 N N . GLN A 1 97 ? 2.403 -10.753 2.098 1.00 89.81 97 GLN A N 1
ATOM 719 C CA . GLN A 1 97 ? 1.370 -10.000 2.826 1.00 89.81 97 GLN A CA 1
ATOM 720 C C . GLN A 1 97 ? 1.078 -8.616 2.206 1.00 89.81 97 GLN A C 1
ATOM 722 O O . GLN A 1 97 ? 0.450 -7.765 2.832 1.00 89.81 97 GLN A O 1
ATOM 727 N N . VAL A 1 98 ? 1.577 -8.352 0.993 1.00 93.06 98 VAL A N 1
ATOM 728 C CA . VAL A 1 98 ? 1.347 -7.096 0.277 1.00 93.06 98 VAL A CA 1
ATOM 729 C C . VAL A 1 98 ? 0.097 -7.231 -0.580 1.00 93.06 98 VAL A C 1
ATOM 731 O O . VAL A 1 98 ? 0.050 -8.013 -1.527 1.00 93.06 98 VAL A O 1
ATOM 734 N N . GLU A 1 99 ? -0.894 -6.399 -0.301 1.00 94.06 99 GLU A N 1
ATOM 735 C CA . GLU A 1 99 ? -2.172 -6.415 -0.996 1.00 94.06 99 GLU A CA 1
ATOM 736 C C . GLU A 1 99 ? -2.095 -5.674 -2.329 1.00 94.06 99 GLU A C 1
ATOM 738 O O . GLU A 1 99 ? -1.823 -4.472 -2.402 1.00 94.06 99 GLU A O 1
ATOM 743 N N . LEU A 1 100 ? -2.365 -6.388 -3.420 1.00 94.06 100 LEU A N 1
ATOM 744 C CA . LEU A 1 100 ? -2.339 -5.831 -4.769 1.00 94.06 100 LEU A CA 1
ATOM 745 C C . LEU A 1 100 ? -3.661 -5.119 -5.076 1.00 94.06 100 LEU A C 1
ATOM 747 O O . LEU A 1 100 ? -4.629 -5.718 -5.548 1.00 94.06 100 LEU A O 1
ATOM 751 N N . LEU A 1 101 ? -3.695 -3.803 -4.864 1.00 92.69 101 LEU A N 1
ATOM 752 C CA . LEU A 1 101 ? -4.883 -2.994 -5.145 1.00 92.69 101 LEU A CA 1
ATOM 753 C C . LEU A 1 101 ? -5.108 -2.833 -6.656 1.00 92.69 101 LEU A C 1
ATOM 755 O O . LEU A 1 101 ? -6.252 -2.828 -7.108 1.00 92.69 101 LEU A O 1
ATOM 759 N N . GLY A 1 102 ? -4.034 -2.824 -7.448 1.00 91.88 102 GLY A N 1
ATOM 760 C CA . GLY A 1 102 ? -4.080 -2.666 -8.904 1.00 91.88 102 GLY A CA 1
ATOM 761 C C . GLY A 1 102 ? -3.895 -1.215 -9.348 1.00 91.88 102 GLY A C 1
ATOM 762 O O . GLY A 1 102 ? -3.489 -0.363 -8.562 1.00 91.88 102 GLY A O 1
ATOM 763 N N . ASP A 1 103 ? -4.155 -0.945 -10.623 1.00 91.50 103 ASP A N 1
ATOM 764 C CA . ASP A 1 103 ? -3.912 0.344 -11.283 1.00 91.50 103 ASP A CA 1
ATOM 765 C C . ASP A 1 103 ? -5.187 1.082 -11.730 1.00 91.50 103 ASP A C 1
ATOM 767 O O . ASP A 1 103 ? -5.124 2.260 -12.076 1.00 91.50 103 ASP A O 1
ATOM 771 N N . ASP A 1 104 ? -6.343 0.423 -11.679 1.00 93.12 104 ASP A N 1
ATOM 772 C CA . ASP A 1 104 ? -7.657 1.060 -11.783 1.00 93.12 104 ASP A CA 1
ATOM 773 C C . ASP A 1 104 ? -8.022 1.664 -10.419 1.00 93.12 104 ASP A C 1
ATOM 775 O O . ASP A 1 104 ? -8.255 0.932 -9.460 1.00 93.12 104 ASP A O 1
ATOM 779 N N . LEU A 1 105 ? -8.028 2.997 -10.311 1.00 91.50 105 LEU A N 1
ATOM 780 C CA . LEU A 1 105 ? -8.218 3.707 -9.040 1.00 91.50 105 LEU A CA 1
ATOM 781 C C . LEU A 1 105 ? -9.568 3.412 -8.360 1.00 91.50 105 LEU A C 1
ATOM 783 O O . LEU A 1 105 ? -9.546 3.036 -7.184 1.00 91.50 105 LEU A O 1
ATOM 787 N N . PRO A 1 106 ? -10.731 3.534 -9.034 1.00 91.31 106 PRO A N 1
ATOM 788 C CA . PRO A 1 106 ? -12.008 3.106 -8.466 1.00 91.31 106 PRO A CA 1
ATOM 789 C C . PRO A 1 106 ? -11.979 1.677 -7.909 1.00 91.31 106 PRO A C 1
ATOM 791 O O . PRO A 1 106 ? -12.425 1.437 -6.783 1.00 91.31 106 PRO A O 1
ATOM 794 N N . LEU A 1 107 ? -11.413 0.729 -8.663 1.00 93.06 107 LEU A N 1
ATOM 795 C CA . LEU A 1 107 ? -11.324 -0.665 -8.228 1.00 93.06 107 LEU A CA 1
ATOM 796 C C . LEU A 1 107 ? -10.334 -0.851 -7.066 1.00 93.06 107 LEU A C 1
ATOM 798 O O . LEU A 1 107 ? -10.629 -1.576 -6.114 1.00 93.06 107 LEU A O 1
ATOM 802 N N . ALA A 1 108 ? -9.184 -0.181 -7.115 1.00 93.44 108 ALA A N 1
ATOM 803 C CA . ALA A 1 108 ? -8.159 -0.204 -6.078 1.00 93.44 108 ALA A CA 1
ATOM 804 C C . ALA A 1 108 ? -8.709 0.304 -4.739 1.00 93.44 108 ALA A C 1
ATOM 806 O O . ALA A 1 108 ? -8.461 -0.299 -3.695 1.00 93.44 108 ALA A O 1
ATOM 807 N N . LEU A 1 109 ? -9.521 1.363 -4.764 1.00 92.81 109 LEU A N 1
ATOM 808 C CA . LEU A 1 109 ? -10.185 1.896 -3.575 1.00 92.81 109 LEU A CA 1
ATOM 809 C C . LEU A 1 109 ? -11.288 0.968 -3.063 1.00 92.81 109 LEU A C 1
ATOM 811 O O . LEU A 1 109 ? -11.406 0.768 -1.856 1.00 92.81 109 LEU A O 1
ATOM 815 N N . ALA A 1 110 ? -12.060 0.337 -3.953 1.00 92.31 110 ALA A N 1
ATOM 816 C CA . ALA A 1 110 ? -13.034 -0.677 -3.550 1.00 92.31 110 ALA A CA 1
ATOM 817 C C . ALA A 1 110 ? -12.359 -1.875 -2.854 1.00 92.31 110 ALA A C 1
ATOM 819 O O . ALA A 1 110 ? -12.850 -2.353 -1.828 1.00 92.31 110 ALA A O 1
ATOM 820 N N . ARG A 1 111 ? -11.200 -2.318 -3.360 1.00 92.81 111 ARG A N 1
ATOM 821 C CA . ARG A 1 111 ? -10.370 -3.362 -2.735 1.00 92.81 111 ARG A CA 1
ATOM 822 C C . ARG A 1 111 ? -9.814 -2.917 -1.388 1.00 92.81 111 ARG A C 1
ATOM 824 O O . ARG A 1 111 ? -9.968 -3.645 -0.412 1.00 92.81 111 ARG A O 1
ATOM 831 N N . LEU A 1 112 ? -9.281 -1.697 -1.300 1.00 92.75 112 LEU A N 1
ATOM 832 C CA . LEU A 1 112 ? -8.830 -1.102 -0.039 1.00 92.75 112 LEU A CA 1
ATOM 833 C C . LEU A 1 112 ? -9.964 -1.057 0.997 1.00 92.75 112 LEU A C 1
ATOM 835 O O . LEU A 1 112 ? -9.744 -1.313 2.177 1.00 92.75 112 LEU A O 1
ATOM 839 N N . ARG A 1 113 ? -11.203 -0.788 0.568 1.00 91.50 113 ARG A N 1
ATOM 840 C CA . ARG A 1 113 ? -12.384 -0.840 1.441 1.00 91.50 113 ARG A CA 1
ATOM 841 C C . ARG A 1 113 ? -12.638 -2.223 2.007 1.00 91.50 113 ARG A C 1
ATOM 843 O O . ARG A 1 113 ? -13.020 -2.331 3.166 1.00 91.50 113 ARG A O 1
ATOM 850 N N . SER A 1 114 ? -12.507 -3.250 1.176 1.00 90.19 114 SER A N 1
ATOM 851 C CA . SER A 1 114 ? -12.674 -4.635 1.609 1.00 90.19 114 SER A CA 1
ATOM 852 C C . SER A 1 114 ? -11.584 -5.020 2.604 1.00 90.19 114 SER A C 1
ATOM 854 O O . SER A 1 114 ? -11.884 -5.607 3.637 1.00 90.19 114 SER A O 1
ATOM 856 N N . LEU A 1 115 ? -10.347 -4.614 2.321 1.00 89.19 115 LEU A N 1
ATOM 857 C CA . LEU A 1 115 ? -9.183 -4.861 3.162 1.00 89.19 115 LEU A CA 1
ATOM 858 C C . LEU A 1 115 ? -9.342 -4.245 4.558 1.00 89.19 115 LEU A C 1
ATOM 860 O O . LEU A 1 115 ? -9.198 -4.930 5.561 1.00 89.19 115 LEU A O 1
ATOM 864 N N . LEU A 1 116 ? -9.762 -2.981 4.623 1.00 88.31 116 LEU A N 1
ATOM 865 C CA . LEU A 1 116 ? -10.015 -2.264 5.879 1.00 88.31 116 LEU A CA 1
ATOM 866 C C . LEU A 1 116 ? -11.220 -2.781 6.680 1.00 88.31 116 LEU A C 1
ATOM 868 O O . LEU A 1 116 ? -11.395 -2.382 7.824 1.00 88.31 116 LEU A O 1
ATOM 872 N N . LYS A 1 117 ? -12.095 -3.598 6.083 1.00 84.19 117 LYS A N 1
ATOM 873 C CA . LYS A 1 117 ? -13.203 -4.252 6.800 1.00 84.19 117 LYS A CA 1
ATOM 874 C C . LYS A 1 117 ? -12.813 -5.615 7.375 1.00 84.19 117 LYS A C 1
ATOM 876 O O . LYS A 1 117 ? -13.566 -6.138 8.191 1.00 84.19 117 LYS A O 1
ATOM 881 N N . GLY A 1 118 ? -11.728 -6.209 6.876 1.00 66.19 118 GLY A N 1
ATOM 882 C CA . GLY A 1 118 ? -11.235 -7.524 7.289 1.00 66.19 118 GLY A CA 1
ATOM 883 C C . GLY A 1 118 ? -10.046 -7.482 8.254 1.00 66.19 118 GLY A C 1
ATOM 884 O O . GLY A 1 118 ? -9.732 -8.520 8.828 1.00 66.19 118 GLY A O 1
ATOM 885 N N . ALA A 1 119 ? -9.411 -6.317 8.409 1.00 57.03 119 ALA A N 1
ATOM 886 C CA . ALA A 1 119 ? -8.393 -6.018 9.419 1.00 57.03 119 ALA A CA 1
ATOM 887 C C . ALA A 1 119 ? -9.041 -5.468 10.698 1.00 57.03 119 ALA A C 1
ATOM 889 O O . ALA A 1 119 ? -8.536 -5.791 11.794 1.00 57.03 119 ALA A O 1
#

pLDDT: mean 89.01, std 6.17, range [57.03, 94.44]

Foldseek 3Di:
DEEAPPAPDCVFVVVLQVLLVVVVDPDDYDPDPDDLVCVQVVCVVVVPQEAEYEHADADDLCCLQPSQLVSCVSHPHQAEYEAPNLVVCVVSPVPGSYHRLYHPSVSSSVSVVVRSVVD

Radius of gyration: 12.65 Å; Cα contacts (8 Å, |Δi|>4): 187; chains: 1; bounding box: 29×30×29 Å

Sequence (119 aa):
MSALPDDPGPLWLLLAALAGSDAGYRIQLLDGTLPFGELPLAVERLKASAMVLVSGRAERPDLIRRQLPRLAEQLDVPLGLCGPVARIRGSDLVDSQVELLGDDLPLALARLRSLLKGA

Nearest PDB structures (foldseek):
  7xcn-assembly1_R  TM=7.402E-01  e=1.899E-03  Methanosarcina barkeri MS
  8jbt-assembly1_A  TM=7.389E-01  e=7.957E-03  Chloracidobacterium thermophilum
  2yxb-assembly1_A  TM=6.379E-01  e=6.132E-03  Aeropyrum pernix K1
  1bmt-assembly1_B  TM=7.828E-01  e=1.309E-01  Escherichia coli
  3iv9-assembly1_A  TM=7.808E-01  e=7.775E-02  Escherichia coli